Protein AF-A0A945Z1R6-F1 (afdb_monomer_lite)

Radius of gyration: 20.91 Å; chains: 1; bounding box: 38×40×44 Å

Sequence (89 aa):
SAAHFAIDDVSYNAGAFPMDRHLIQIKDEASKLRRISTLEKEVGIEHVAFDFWKHGEYTDLLTGYKRTEGDIVEDACDHGDHPCFGEEH

Foldseek 3Di:
DVVVPPVCCCPPNPHDVVVVVVVVVVVVVVVVVVVVVVVCVVVVHDDDDDCVVQDDPPNVVDCVVVDDPPPDPVVPDPDPPDDDPPDDD

Structure (mmCIF, N/CA/C/O backbone):
data_AF-A0A945Z1R6-F1
#
_entry.id   AF-A0A945Z1R6-F1
#
loop_
_atom_site.group_PDB
_atom_site.id
_atom_site.type_symbol
_atom_site.label_atom_id
_atom_site.label_alt_id
_atom_site.label_comp_id
_atom_site.label_asym_id
_atom_site.label_entity_id
_atom_site.label_seq_id
_atom_site.pdbx_PDB_ins_code
_atom_site.Cartn_x
_atom_site.Cartn_y
_atom_site.Cartn_z
_atom_site.occupancy
_atom_site.B_iso_or_equiv
_atom_site.auth_seq_id
_atom_site.auth_comp_id
_atom_site.auth_asym_id
_atom_site.auth_atom_id
_atom_site.pdbx_PDB_model_num
ATOM 1 N N . SER A 1 1 ? 17.022 3.563 -19.194 1.00 68.38 1 SER A N 1
ATOM 2 C CA . SER A 1 1 ? 16.901 4.932 -19.743 1.00 68.38 1 SER A CA 1
ATOM 3 C C . SER A 1 1 ? 18.217 5.701 -19.698 1.00 68.38 1 SER A C 1
ATOM 5 O O . SER A 1 1 ? 18.781 5.956 -20.754 1.00 68.38 1 SER A O 1
ATOM 7 N N . ALA A 1 2 ? 18.772 5.999 -18.513 1.00 72.44 2 ALA A N 1
ATOM 8 C CA . ALA A 1 2 ? 20.018 6.776 -18.390 1.00 72.44 2 ALA A CA 1
ATOM 9 C C . ALA A 1 2 ? 21.237 6.067 -19.001 1.00 72.44 2 ALA A C 1
ATOM 11 O O . ALA A 1 2 ? 22.009 6.686 -19.725 1.00 72.44 2 ALA A O 1
ATOM 12 N N . ALA A 1 3 ? 21.338 4.749 -18.806 1.00 80.31 3 ALA A N 1
ATOM 13 C CA . ALA A 1 3 ? 22.383 3.914 -19.402 1.00 80.31 3 ALA A CA 1
ATOM 14 C C . ALA A 1 3 ? 22.352 3.857 -20.947 1.00 80.31 3 ALA A C 1
ATOM 16 O O . ALA A 1 3 ? 23.326 3.433 -21.557 1.00 80.31 3 ALA A O 1
ATOM 17 N N . HIS A 1 4 ? 21.256 4.291 -21.583 1.00 84.00 4 HIS A N 1
ATOM 18 C CA . HIS A 1 4 ? 21.081 4.284 -23.041 1.00 84.00 4 HIS A CA 1
ATOM 19 C C . HIS A 1 4 ? 20.849 5.689 -23.621 1.00 84.00 4 HIS A C 1
ATOM 21 O O . HIS A 1 4 ? 20.372 5.812 -24.743 1.00 84.00 4 HIS A O 1
ATOM 27 N N . PHE A 1 5 ? 21.170 6.748 -22.861 1.00 79.62 5 PHE A N 1
ATOM 28 C CA . PHE A 1 5 ? 21.066 8.155 -23.284 1.00 79.62 5 PHE A CA 1
ATOM 29 C C . PHE A 1 5 ? 19.682 8.583 -23.811 1.00 79.62 5 PHE A C 1
ATOM 31 O O . PHE A 1 5 ? 19.563 9.566 -24.540 1.00 79.62 5 PHE A O 1
ATOM 38 N N . ALA A 1 6 ? 18.619 7.880 -23.416 1.00 80.25 6 ALA A N 1
ATOM 39 C CA . ALA A 1 6 ? 17.248 8.241 -23.754 1.00 80.25 6 ALA A CA 1
ATOM 40 C C . ALA A 1 6 ? 16.774 9.371 -22.824 1.00 80.25 6 ALA A C 1
ATOM 42 O O . ALA A 1 6 ? 16.225 9.117 -21.752 1.00 80.25 6 ALA A O 1
ATOM 43 N N . ILE A 1 7 ? 17.053 10.620 -23.205 1.00 79.38 7 ILE A N 1
ATOM 44 C CA . ILE A 1 7 ? 16.863 11.824 -22.370 1.00 79.38 7 ILE A CA 1
ATOM 45 C C . ILE A 1 7 ? 15.399 11.992 -21.923 1.00 79.38 7 ILE A C 1
ATOM 47 O O . ILE A 1 7 ? 15.138 12.264 -20.746 1.00 79.38 7 ILE A O 1
ATOM 51 N N . ASP A 1 8 ? 14.445 11.747 -22.823 1.00 77.50 8 ASP A N 1
ATOM 52 C CA . ASP A 1 8 ? 13.012 11.832 -22.512 1.00 77.50 8 ASP A CA 1
ATOM 53 C C . ASP A 1 8 ? 12.561 10.721 -21.554 1.00 77.50 8 ASP A C 1
ATOM 55 O O . ASP A 1 8 ? 11.732 10.947 -20.671 1.00 77.50 8 ASP A O 1
ATOM 59 N N . ASP A 1 9 ? 13.161 9.534 -21.644 1.00 81.44 9 ASP A N 1
ATOM 60 C CA . ASP A 1 9 ? 12.825 8.413 -20.765 1.00 81.44 9 ASP A CA 1
ATOM 61 C C . ASP A 1 9 ? 13.439 8.547 -19.374 1.00 81.44 9 ASP A C 1
ATOM 63 O O . ASP A 1 9 ? 12.911 7.986 -18.418 1.00 81.44 9 ASP A O 1
ATOM 67 N N . VAL A 1 10 ? 14.545 9.282 -19.236 1.00 82.81 10 VAL A N 1
ATOM 68 C CA . VAL A 1 10 ? 15.150 9.601 -17.930 1.00 82.81 10 VAL A CA 1
ATOM 69 C C . VAL A 1 10 ? 14.299 10.594 -17.144 1.00 82.81 10 VAL A C 1
ATOM 71 O O . VAL A 1 10 ? 14.306 10.572 -15.914 1.00 82.81 10 VAL A O 1
ATOM 74 N N . SER A 1 11 ? 13.556 11.452 -17.834 1.00 81.69 11 SER A N 1
ATOM 75 C CA . SER A 1 11 ? 12.785 12.530 -17.222 1.00 81.69 11 SER A CA 1
ATOM 76 C C . SER A 1 11 ? 11.283 12.248 -17.274 1.00 81.69 11 SER A C 1
ATOM 78 O O . SER A 1 11 ? 10.686 11.917 -16.251 1.00 81.69 11 SER A O 1
ATOM 80 N N . TYR A 1 12 ? 10.672 12.331 -18.453 1.00 81.94 12 TYR A N 1
ATOM 81 C CA . TYR A 1 12 ? 9.221 12.388 -18.628 1.00 81.94 12 TYR A CA 1
ATOM 82 C C . TYR A 1 12 ? 8.522 11.029 -18.697 1.00 81.94 12 TYR A C 1
ATOM 84 O O . TYR A 1 12 ? 7.475 10.864 -18.059 1.00 81.94 12 TYR A O 1
ATOM 92 N N . ASN A 1 13 ? 9.069 10.064 -19.443 1.00 81.94 13 ASN A N 1
ATOM 93 C CA . ASN A 1 13 ? 8.301 8.864 -19.800 1.00 81.94 13 ASN A CA 1
ATOM 94 C C . ASN A 1 13 ? 8.388 7.750 -18.753 1.00 81.94 13 ASN A C 1
ATOM 96 O O . ASN A 1 13 ? 7.359 7.202 -18.364 1.00 81.94 13 ASN A O 1
ATOM 100 N N . ALA A 1 14 ? 9.596 7.422 -18.285 1.00 81.50 14 ALA A N 1
ATOM 101 C CA . ALA A 1 14 ? 9.828 6.253 -17.426 1.00 81.50 14 ALA A CA 1
ATOM 102 C C . ALA A 1 14 ? 10.778 6.512 -16.241 1.00 81.50 14 ALA A C 1
ATOM 104 O O . ALA A 1 14 ? 11.110 5.584 -15.508 1.00 81.50 14 ALA A O 1
ATOM 105 N N . GLY A 1 15 ? 11.238 7.750 -16.065 1.00 82.81 15 GLY A N 1
ATOM 106 C CA . GLY A 1 15 ? 12.250 8.106 -15.077 1.00 82.81 15 GLY A CA 1
ATOM 107 C C . GLY A 1 15 ? 11.710 9.022 -13.985 1.00 82.81 15 GLY A C 1
ATOM 108 O O . GLY A 1 15 ? 10.772 8.664 -13.274 1.00 82.81 15 GLY A O 1
ATOM 109 N N . ALA A 1 16 ? 12.321 10.195 -13.829 1.00 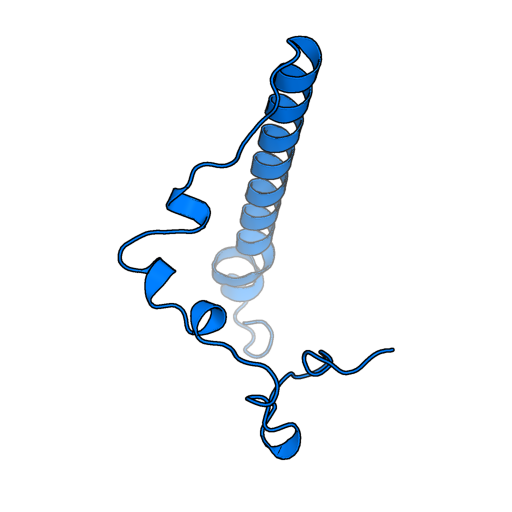87.81 16 ALA A N 1
ATOM 110 C CA . ALA A 1 16 ? 12.110 11.076 -12.681 1.00 87.81 16 ALA A CA 1
ATOM 111 C C . ALA A 1 16 ? 10.642 11.481 -12.457 1.00 87.81 16 ALA A C 1
ATOM 113 O O . ALA A 1 16 ? 10.113 11.288 -11.367 1.00 87.81 16 ALA A O 1
ATOM 114 N N . PHE A 1 17 ? 9.942 11.976 -13.477 1.00 91.88 17 PHE A N 1
ATOM 115 C CA . PHE A 1 17 ? 8.587 12.502 -13.293 1.00 91.88 17 PHE A CA 1
ATOM 116 C C . PHE A 1 17 ? 7.519 11.428 -13.034 1.00 91.88 17 PHE A C 1
ATOM 118 O O . PHE A 1 17 ? 6.617 11.682 -12.235 1.00 91.88 17 PHE A O 1
ATOM 125 N N . PRO A 1 18 ? 7.571 10.225 -13.638 1.00 93.00 18 PRO A N 1
ATOM 126 C CA . PRO A 1 18 ? 6.767 9.098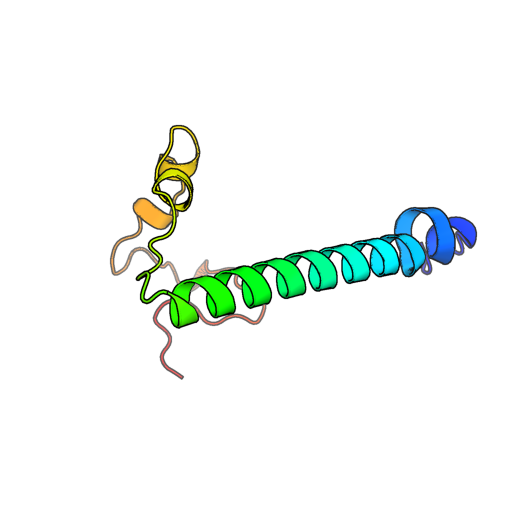 -13.170 1.00 93.00 18 PRO A CA 1
ATOM 127 C C . PRO A 1 18 ? 7.005 8.750 -11.695 1.00 93.00 18 PRO A C 1
ATOM 129 O O . PRO A 1 18 ? 6.033 8.535 -10.971 1.00 93.00 18 PRO A O 1
ATOM 132 N N . MET A 1 19 ? 8.261 8.748 -11.232 1.00 94.19 19 MET A N 1
ATOM 133 C CA . MET A 1 19 ? 8.574 8.513 -9.816 1.00 94.19 19 MET A CA 1
ATOM 134 C C . MET A 1 19 ? 8.024 9.628 -8.917 1.00 94.19 19 MET A C 1
ATOM 136 O O . MET A 1 19 ? 7.430 9.328 -7.884 1.00 94.19 19 MET A O 1
ATOM 140 N N . ASP A 1 20 ? 8.125 10.895 -9.326 1.00 94.88 20 ASP A N 1
ATOM 141 C CA . ASP A 1 20 ? 7.544 12.024 -8.587 1.00 94.88 20 ASP A CA 1
ATOM 142 C C . ASP A 1 20 ? 6.017 11.906 -8.473 1.00 94.88 20 ASP A C 1
ATOM 144 O O . ASP A 1 20 ? 5.444 12.135 -7.405 1.00 94.88 20 ASP A O 1
ATOM 148 N N . ARG A 1 21 ? 5.338 11.486 -9.551 1.00 95.69 21 ARG A N 1
ATOM 149 C CA . ARG A 1 21 ? 3.895 11.199 -9.514 1.00 95.69 21 ARG A CA 1
ATOM 150 C C . ARG A 1 21 ? 3.574 10.077 -8.531 1.00 95.69 21 ARG A C 1
ATOM 152 O O . ARG A 1 21 ? 2.613 10.198 -7.774 1.00 95.69 21 ARG A O 1
ATOM 159 N N . HIS A 1 22 ? 4.381 9.020 -8.506 1.00 96.25 22 HIS A N 1
ATOM 160 C CA . HIS A 1 22 ? 4.202 7.930 -7.552 1.00 96.25 22 HIS A CA 1
ATOM 161 C C . HIS A 1 22 ? 4.433 8.389 -6.104 1.00 96.25 22 HIS A C 1
ATOM 163 O O . HIS A 1 22 ? 3.659 8.051 -5.212 1.00 96.25 22 HIS A O 1
ATOM 169 N N . LEU A 1 23 ? 5.427 9.248 -5.863 1.00 97.44 23 LEU A N 1
ATOM 170 C CA . LEU A 1 23 ? 5.674 9.834 -4.547 1.00 97.44 23 LEU A CA 1
ATOM 171 C C . LEU A 1 23 ? 4.487 10.673 -4.055 1.00 97.44 23 LEU A C 1
ATOM 173 O O . LEU A 1 23 ? 4.150 10.630 -2.870 1.00 97.44 23 LEU A O 1
ATOM 177 N N . ILE A 1 24 ? 3.843 11.428 -4.948 1.00 98.06 24 ILE A N 1
ATOM 178 C CA . ILE A 1 24 ? 2.618 12.168 -4.622 1.00 98.06 24 ILE A CA 1
ATOM 179 C C . ILE A 1 24 ? 1.506 11.197 -4.211 1.00 98.06 24 ILE A C 1
ATOM 181 O O . ILE A 1 24 ? 0.883 11.417 -3.176 1.00 98.06 24 ILE A O 1
ATOM 185 N N . GLN A 1 25 ? 1.301 10.106 -4.956 1.00 98.19 25 GLN A N 1
ATOM 186 C CA . GLN A 1 25 ? 0.295 9.088 -4.625 1.00 98.19 25 GLN A CA 1
ATOM 187 C C . GLN A 1 25 ? 0.552 8.445 -3.255 1.00 98.19 25 GLN A C 1
ATOM 189 O O . GLN A 1 25 ? -0.366 8.336 -2.447 1.00 98.19 25 GLN A O 1
ATOM 194 N N . ILE A 1 26 ? 1.805 8.089 -2.951 1.00 97.94 26 ILE A N 1
ATOM 195 C CA . ILE A 1 26 ? 2.186 7.532 -1.643 1.00 97.94 26 ILE A CA 1
ATOM 196 C C . ILE A 1 26 ? 1.852 8.514 -0.513 1.00 97.94 26 ILE A C 1
ATOM 198 O O . ILE A 1 26 ? 1.297 8.124 0.515 1.00 97.94 26 ILE A O 1
ATOM 202 N N . LYS A 1 27 ? 2.181 9.801 -0.688 1.00 98.12 27 LYS A N 1
ATOM 203 C CA . LYS A 1 27 ? 1.891 10.836 0.317 1.00 98.12 27 LYS A CA 1
ATOM 204 C C . LYS A 1 27 ? 0.391 11.068 0.495 1.00 98.12 27 LYS A C 1
ATOM 206 O O . LYS A 1 27 ? -0.040 11.308 1.623 1.00 98.12 27 LYS A O 1
ATOM 211 N N . ASP A 1 28 ? -0.384 10.995 -0.582 1.00 98.50 28 ASP A N 1
ATOM 212 C CA . ASP A 1 28 ? -1.839 11.143 -0.537 1.00 98.50 28 ASP A CA 1
ATOM 213 C C . ASP A 1 28 ? -2.503 9.986 0.227 1.00 98.50 28 ASP A C 1
ATOM 215 O O . ASP A 1 28 ? -3.227 10.226 1.198 1.00 98.50 28 ASP A O 1
ATOM 219 N N . GLU A 1 29 ? -2.158 8.732 -0.091 1.00 98.50 29 GLU A N 1
ATOM 220 C CA . GLU A 1 29 ? -2.669 7.568 0.648 1.00 98.50 29 GLU A CA 1
ATOM 221 C C . GLU A 1 29 ? -2.235 7.599 2.122 1.00 98.50 29 GLU A C 1
ATOM 223 O O . GLU A 1 29 ? -3.048 7.370 3.020 1.00 98.50 29 GLU A O 1
ATOM 228 N N . ALA A 1 30 ? -0.989 7.988 2.417 1.00 98.19 30 ALA A N 1
ATOM 229 C CA . ALA A 1 30 ? -0.531 8.155 3.797 1.00 98.19 30 ALA A CA 1
ATOM 230 C C . ALA A 1 30 ? -1.317 9.240 4.559 1.00 98.19 30 ALA A C 1
ATOM 232 O O . ALA A 1 30 ? -1.631 9.070 5.741 1.00 98.19 30 ALA A O 1
ATOM 233 N N . SER A 1 31 ? -1.646 10.356 3.903 1.00 98.50 31 SER A N 1
ATOM 234 C CA . SER A 1 31 ? -2.470 11.428 4.476 1.00 98.50 31 SER A CA 1
ATOM 235 C C . SER A 1 31 ? -3.886 10.937 4.782 1.00 98.50 31 SER A C 1
ATOM 237 O O . SER A 1 31 ? -4.399 11.148 5.884 1.00 98.50 31 SER A O 1
ATOM 239 N N . LYS A 1 32 ? -4.503 10.216 3.843 1.00 98.38 32 LYS A N 1
ATOM 240 C CA . LYS A 1 32 ? -5.829 9.611 4.003 1.00 98.38 32 LYS A CA 1
ATOM 241 C C . LYS A 1 32 ? -5.874 8.622 5.170 1.00 98.38 32 LYS A C 1
ATOM 243 O O . LYS A 1 32 ? -6.751 8.756 6.022 1.00 98.38 32 LYS A O 1
ATOM 24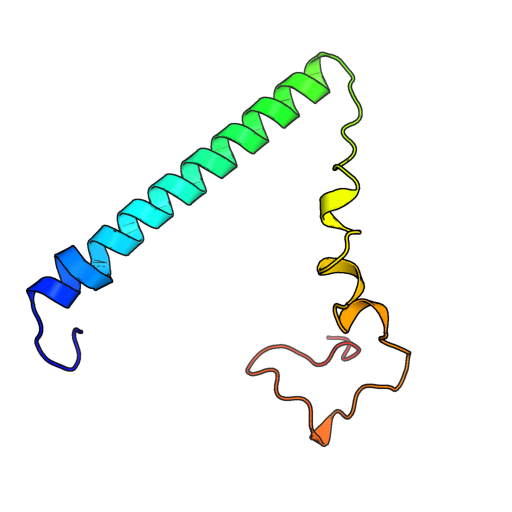8 N N . LEU A 1 33 ? -4.913 7.699 5.258 1.00 98.12 33 LEU A N 1
ATOM 249 C CA . LEU A 1 33 ? -4.818 6.731 6.360 1.00 98.12 33 LEU A CA 1
ATOM 250 C C . LEU A 1 33 ? -4.713 7.426 7.724 1.00 98.12 33 LEU A C 1
ATOM 252 O O . LEU A 1 33 ? -5.436 7.079 8.655 1.00 98.12 33 LEU A O 1
ATOM 256 N N . ARG A 1 34 ? -3.872 8.465 7.834 1.00 98.25 34 ARG A N 1
ATOM 257 C CA . ARG A 1 34 ? -3.737 9.254 9.071 1.00 98.25 34 ARG A CA 1
ATOM 258 C C . ARG A 1 34 ? -5.038 9.949 9.454 1.00 98.25 34 ARG A C 1
ATOM 260 O O . ARG A 1 34 ? -5.410 9.934 10.619 1.00 98.25 34 ARG A O 1
ATOM 267 N N . ARG A 1 35 ? -5.731 10.557 8.488 1.00 98.56 35 ARG A N 1
ATOM 268 C CA . ARG A 1 35 ? -6.993 11.267 8.741 1.00 98.56 35 ARG A CA 1
ATOM 269 C C . ARG A 1 35 ? -8.086 10.323 9.233 1.00 98.56 35 ARG A C 1
ATOM 271 O O . ARG A 1 35 ? -8.765 10.667 10.192 1.00 98.56 35 ARG A O 1
ATOM 278 N N . ILE A 1 36 ? -8.234 9.157 8.604 1.00 98.19 36 ILE A N 1
ATOM 279 C CA . ILE A 1 36 ? -9.218 8.146 9.019 1.00 98.19 36 ILE A CA 1
ATOM 280 C C . ILE A 1 36 ? -8.898 7.654 10.434 1.00 98.19 36 ILE A C 1
ATOM 282 O O . ILE A 1 36 ? -9.759 7.737 11.303 1.00 98.19 36 ILE A O 1
ATOM 286 N N . SER A 1 37 ? -7.642 7.276 10.694 1.00 97.75 37 SER A N 1
ATOM 287 C CA . SER A 1 37 ? -7.202 6.814 12.016 1.00 97.75 37 SER A CA 1
ATOM 288 C C . SER A 1 37 ? -7.441 7.849 13.125 1.00 97.75 37 SER A C 1
ATOM 290 O O . SER A 1 37 ? -7.888 7.495 14.216 1.00 97.75 37 SER A O 1
ATOM 292 N N . THR A 1 38 ? -7.183 9.135 12.858 1.00 98.31 38 THR A N 1
ATOM 293 C CA . THR A 1 38 ? -7.473 10.211 13.818 1.00 98.31 38 THR A CA 1
ATOM 294 C C . THR A 1 38 ? -8.967 10.303 14.116 1.00 98.31 38 THR A C 1
ATOM 296 O O . THR A 1 38 ? -9.342 10.359 15.283 1.00 98.31 38 THR A O 1
ATOM 299 N N . LEU A 1 39 ? -9.817 10.279 13.085 1.00 98.38 39 LEU A N 1
ATOM 300 C CA . LEU A 1 39 ? -11.267 10.364 13.259 1.00 98.38 39 LEU A CA 1
ATOM 301 C C . LEU A 1 39 ? -11.810 9.168 14.045 1.00 98.38 39 LEU A C 1
ATOM 303 O O . LEU A 1 39 ? -12.558 9.365 14.996 1.00 98.38 39 LEU A O 1
ATOM 307 N N . GLU A 1 40 ? -11.402 7.946 13.698 1.00 98.06 40 GLU A N 1
ATOM 308 C CA . GLU A 1 40 ? -11.805 6.724 14.406 1.00 98.06 40 GLU A CA 1
ATOM 309 C C . GLU A 1 40 ? -11.442 6.794 15.889 1.00 98.06 40 GLU A C 1
ATOM 311 O O . GLU A 1 40 ? -12.278 6.513 16.747 1.00 98.06 40 GLU A O 1
ATOM 316 N N . LYS A 1 41 ? -10.232 7.274 16.201 1.00 97.69 41 LYS A N 1
ATOM 317 C CA . LYS A 1 41 ? -9.782 7.480 17.579 1.00 97.69 41 LYS A CA 1
ATOM 318 C C . LYS A 1 41 ? -10.621 8.519 18.327 1.00 97.69 41 LYS A C 1
ATOM 320 O O . LYS A 1 41 ? -10.924 8.308 19.499 1.00 97.69 41 LYS A O 1
ATOM 325 N N . GLU A 1 42 ? -10.982 9.630 17.687 1.00 97.94 42 GLU A N 1
ATOM 326 C CA . GLU A 1 42 ? -11.780 10.699 18.305 1.00 97.94 42 GLU A CA 1
ATOM 327 C C . GLU A 1 42 ? -13.196 10.243 18.674 1.00 97.94 42 GLU A C 1
ATOM 329 O O . GLU A 1 42 ? -13.716 10.650 19.712 1.00 97.94 42 GLU A O 1
ATOM 334 N N . VAL A 1 43 ? -13.807 9.378 17.859 1.00 98.12 43 VAL A N 1
ATOM 335 C CA . VAL A 1 43 ? -15.160 8.852 18.115 1.00 98.12 43 VAL A CA 1
ATOM 336 C C . VAL A 1 43 ? -15.173 7.493 18.825 1.00 98.12 43 VAL A C 1
ATOM 338 O O . VAL A 1 43 ? -16.245 6.940 19.060 1.00 98.12 43 VAL A O 1
ATOM 341 N N . GLY A 1 44 ? -14.004 6.958 19.190 1.00 97.19 44 GLY A N 1
ATOM 342 C CA . GLY A 1 44 ? -13.878 5.691 19.916 1.00 97.19 44 GLY A CA 1
ATOM 343 C C . GLY A 1 44 ? -14.198 4.444 19.085 1.00 97.19 44 GLY A C 1
ATOM 344 O O . GLY A 1 44 ? -14.642 3.444 19.644 1.00 97.19 44 GLY A O 1
ATOM 345 N N . ILE A 1 45 ? -13.999 4.493 17.766 1.00 97.81 45 ILE A N 1
ATOM 346 C CA . ILE A 1 45 ? -14.116 3.331 16.878 1.00 97.81 45 ILE A CA 1
ATOM 347 C C . ILE A 1 45 ? -12.819 2.517 16.931 1.00 97.81 45 ILE A C 1
ATOM 349 O O . ILE A 1 45 ? -11.730 3.041 16.696 1.00 97.81 45 ILE A O 1
ATOM 353 N N . GLU A 1 46 ? -12.942 1.216 17.185 1.00 96.81 46 GLU A N 1
ATOM 354 C CA . GLU A 1 46 ? -11.864 0.247 16.987 1.00 96.81 46 GLU A CA 1
ATOM 355 C C . GLU A 1 46 ? -11.884 -0.235 15.530 1.00 96.81 46 GLU A C 1
ATOM 357 O O . GLU A 1 46 ? -12.775 -0.982 15.119 1.00 96.81 46 GLU A O 1
ATOM 362 N N . HIS A 1 47 ? -10.932 0.237 14.724 1.00 96.62 47 HIS A N 1
ATOM 363 C CA . HIS A 1 47 ? -10.848 -0.146 13.318 1.00 96.62 47 HIS A CA 1
ATOM 364 C C . HIS A 1 47 ? -10.446 -1.613 13.162 1.00 96.62 47 HIS A C 1
ATOM 366 O O . HIS A 1 47 ? -9.420 -2.047 13.686 1.00 96.62 47 HIS A O 1
ATOM 372 N N . VAL A 1 48 ? -11.197 -2.343 12.342 1.00 97.06 48 VAL A N 1
ATOM 373 C CA . VAL A 1 48 ? -10.839 -3.683 11.876 1.00 97.06 48 VAL A CA 1
ATOM 374 C C . VAL A 1 48 ? -10.788 -3.647 10.355 1.00 97.06 48 VAL A C 1
ATOM 376 O O . VAL A 1 48 ? -11.757 -3.253 9.704 1.00 97.06 48 VAL A O 1
ATOM 379 N N . ALA A 1 49 ? -9.650 -4.046 9.786 1.00 96.50 49 ALA A N 1
ATOM 380 C CA . ALA A 1 49 ? -9.494 -4.119 8.341 1.00 96.50 49 ALA A CA 1
ATOM 381 C C . ALA A 1 49 ? -10.488 -5.127 7.743 1.00 96.50 49 ALA A C 1
ATOM 383 O O . ALA A 1 49 ? -10.790 -6.160 8.340 1.00 96.50 49 ALA A O 1
ATOM 384 N N . PHE A 1 50 ? -10.984 -4.833 6.544 1.00 96.50 50 PHE A N 1
ATOM 385 C CA . PHE A 1 50 ? -11.916 -5.720 5.854 1.00 96.50 50 PHE A CA 1
ATOM 386 C C . PHE A 1 50 ? -11.302 -7.087 5.534 1.00 96.50 50 PHE A C 1
ATOM 388 O O . PHE A 1 50 ? -10.129 -7.186 5.178 1.00 96.50 50 PHE A O 1
ATOM 395 N N . ASP A 1 51 ? -12.135 -8.128 5.560 1.00 96.81 51 ASP A N 1
ATOM 396 C CA . ASP A 1 51 ? -11.701 -9.514 5.350 1.00 96.81 51 ASP A CA 1
ATOM 397 C C . ASP A 1 51 ? -11.093 -9.765 3.961 1.00 96.81 51 ASP A C 1
ATOM 399 O O . ASP A 1 51 ? -10.174 -10.566 3.829 1.00 96.81 51 ASP A O 1
ATOM 403 N N . PHE A 1 52 ? -11.509 -9.010 2.936 1.00 96.44 52 PHE A N 1
ATOM 404 C CA . PHE A 1 52 ? -10.976 -9.161 1.575 1.00 96.44 52 PHE A CA 1
ATOM 405 C C . PHE A 1 52 ? -9.472 -8.859 1.460 1.00 96.44 52 PHE A C 1
ATOM 407 O O . PHE A 1 52 ? -8.834 -9.249 0.485 1.00 96.44 52 PHE A O 1
ATOM 414 N N . TRP A 1 53 ? -8.892 -8.147 2.436 1.00 95.44 53 TRP A N 1
ATOM 415 C CA . TRP A 1 53 ? -7.442 -7.951 2.507 1.00 95.44 53 TRP A CA 1
ATOM 416 C C . TRP A 1 53 ? -6.697 -9.255 2.792 1.00 95.44 53 TRP A C 1
ATOM 418 O O . TRP A 1 53 ? -5.518 -9.371 2.463 1.00 95.44 53 TRP A O 1
ATOM 428 N N . LYS A 1 54 ? -7.381 -10.223 3.405 1.00 95.62 54 LYS A N 1
ATOM 429 C CA . LYS A 1 54 ? -6.836 -11.514 3.807 1.00 95.62 54 LYS A CA 1
ATOM 430 C C . LYS A 1 54 ? -7.365 -12.648 2.927 1.00 95.62 54 LYS A C 1
ATOM 432 O O . LYS A 1 54 ? -6.558 -13.408 2.394 1.00 95.62 54 LYS A O 1
ATOM 437 N N . HIS A 1 55 ? -8.679 -12.731 2.740 1.00 96.69 55 HIS A N 1
ATOM 438 C CA . HIS A 1 55 ? -9.363 -13.854 2.094 1.00 96.69 55 HIS A CA 1
ATOM 439 C C . HIS A 1 55 ? -10.082 -13.457 0.802 1.00 96.69 55 HIS A C 1
ATOM 441 O O . HIS A 1 55 ? -10.484 -12.309 0.621 1.00 96.69 55 HIS A O 1
ATOM 447 N N . GLY A 1 56 ? -10.225 -14.404 -0.125 1.00 95.62 56 GLY A N 1
ATOM 448 C CA . GLY A 1 56 ? -10.781 -14.160 -1.454 1.00 95.62 56 GLY A CA 1
ATOM 449 C C . GLY A 1 56 ? -10.285 -15.166 -2.491 1.00 95.62 56 GLY A C 1
ATOM 450 O O . GLY A 1 56 ? -9.242 -15.789 -2.317 1.00 95.62 56 GLY A O 1
ATOM 451 N N . GLU A 1 57 ? -11.008 -15.288 -3.610 1.00 96.88 57 GLU A N 1
ATOM 452 C CA . GLU A 1 57 ? -10.754 -16.316 -4.638 1.00 96.88 57 GLU A CA 1
ATOM 453 C C . GLU A 1 57 ? -9.286 -16.375 -5.088 1.00 96.88 57 GLU A C 1
ATOM 455 O O . GLU A 1 57 ? -8.728 -17.457 -5.244 1.00 96.88 57 GLU A O 1
ATOM 460 N N . TYR A 1 58 ? -8.650 -15.214 -5.263 1.00 96.38 58 TYR A N 1
ATOM 461 C CA . TYR A 1 58 ? -7.236 -15.136 -5.620 1.00 96.38 58 TYR A CA 1
ATOM 462 C C . TYR A 1 58 ? -6.302 -15.221 -4.404 1.00 96.38 58 TYR A C 1
ATOM 464 O O . TYR A 1 58 ? -5.298 -15.932 -4.442 1.00 96.38 58 TYR A O 1
ATOM 472 N N . THR A 1 59 ? -6.600 -14.490 -3.328 1.00 95.62 59 THR A N 1
ATOM 473 C CA . THR A 1 59 ? -5.704 -14.364 -2.168 1.00 95.62 59 THR A CA 1
ATOM 474 C C . THR A 1 59 ? -5.568 -15.672 -1.393 1.00 95.62 59 THR A C 1
ATOM 476 O O . THR A 1 59 ? -4.476 -15.976 -0.918 1.00 95.62 59 THR A O 1
ATOM 479 N N . ASP A 1 60 ? -6.602 -16.512 -1.365 1.00 95.75 60 ASP A N 1
ATOM 480 C CA . ASP A 1 60 ? -6.561 -17.829 -0.717 1.00 95.75 60 ASP A CA 1
ATOM 481 C C . ASP A 1 60 ? -5.667 -18.842 -1.458 1.00 95.75 60 ASP A C 1
ATOM 483 O O . ASP A 1 60 ? -5.270 -19.868 -0.899 1.00 95.75 60 ASP A O 1
ATOM 487 N N . LEU A 1 61 ? -5.298 -18.566 -2.714 1.00 95.94 61 LEU A N 1
ATOM 488 C CA . LEU A 1 61 ? -4.388 -19.416 -3.487 1.00 95.94 61 LEU A CA 1
ATOM 489 C C . LEU A 1 61 ? -2.908 -19.152 -3.175 1.00 95.94 61 LEU A C 1
ATOM 491 O O . LEU A 1 61 ? -2.064 -19.985 -3.534 1.00 95.94 61 LEU A O 1
ATOM 495 N N . LEU A 1 62 ? -2.592 -18.030 -2.516 1.00 93.75 62 LEU A N 1
ATOM 496 C CA . LEU A 1 62 ? -1.222 -17.608 -2.228 1.00 93.75 62 LEU A CA 1
ATOM 497 C C . LEU A 1 62 ? -0.485 -18.658 -1.385 1.00 93.75 62 LEU A C 1
ATOM 499 O O . LEU A 1 62 ? -0.999 -19.188 -0.400 1.00 93.75 62 LEU A O 1
ATOM 503 N N . THR A 1 63 ? 0.762 -18.950 -1.761 1.00 90.25 63 THR A N 1
ATOM 504 C CA . THR A 1 63 ? 1.584 -19.996 -1.127 1.00 90.25 63 THR A CA 1
ATOM 505 C C . THR A 1 63 ? 1.915 -19.700 0.332 1.00 90.25 63 THR A C 1
ATOM 507 O O . THR A 1 63 ? 2.172 -20.635 1.083 1.00 90.25 63 THR A O 1
ATOM 510 N N . GLY A 1 64 ? 1.830 -18.432 0.753 1.00 87.88 64 GLY A N 1
ATOM 511 C CA . GLY A 1 64 ? 1.984 -18.017 2.148 1.00 87.88 64 GLY A CA 1
ATOM 512 C C . GLY A 1 64 ? 1.058 -18.767 3.114 1.00 87.88 64 GLY A C 1
ATOM 513 O O . GLY A 1 64 ? 1.487 -19.120 4.205 1.00 87.88 64 GLY A O 1
ATOM 514 N N . TYR A 1 65 ? -0.168 -19.103 2.697 1.00 89.25 65 TYR A N 1
ATOM 515 C CA . TYR A 1 65 ? -1.121 -19.861 3.523 1.00 89.25 65 TYR A CA 1
ATOM 516 C C . TYR A 1 65 ? -0.788 -21.346 3.675 1.00 89.25 65 TYR A C 1
ATOM 518 O O . TYR A 1 65 ? -1.345 -22.017 4.540 1.00 89.25 65 TYR A O 1
ATOM 526 N N . LYS A 1 66 ? 0.084 -21.871 2.814 1.00 88.50 66 LYS A N 1
ATOM 527 C CA . LYS A 1 66 ? 0.439 -23.294 2.750 1.00 88.50 66 LYS A CA 1
ATOM 528 C C . LYS A 1 66 ? 1.782 -23.585 3.414 1.00 88.50 66 LYS A C 1
ATOM 530 O O . LYS A 1 66 ? 2.222 -24.729 3.376 1.00 88.50 66 LYS A O 1
ATOM 535 N N . ARG A 1 67 ? 2.432 -22.556 3.968 1.00 87.56 67 ARG A N 1
ATOM 536 C CA . ARG A 1 67 ? 3.738 -22.686 4.607 1.00 87.56 67 ARG A CA 1
ATOM 537 C C . ARG A 1 67 ? 3.636 -23.518 5.884 1.00 87.56 67 ARG A C 1
ATOM 539 O O . ARG A 1 67 ? 2.682 -23.363 6.646 1.00 87.56 67 ARG A O 1
ATOM 546 N N . THR A 1 68 ? 4.624 -24.369 6.124 1.00 86.62 68 THR A N 1
ATOM 547 C CA . THR A 1 68 ? 4.744 -25.198 7.334 1.00 86.62 68 THR A CA 1
ATOM 548 C C . THR A 1 68 ? 6.155 -25.125 7.904 1.00 86.62 68 THR A C 1
ATOM 550 O O . THR A 1 68 ? 7.111 -24.913 7.168 1.00 86.62 68 THR A O 1
ATOM 553 N N . GLU A 1 69 ? 6.311 -25.334 9.211 1.00 82.75 69 GLU A N 1
ATOM 554 C CA . GLU A 1 69 ? 7.636 -25.395 9.838 1.00 82.75 69 GLU A CA 1
ATOM 555 C C . GLU A 1 69 ? 8.524 -26.451 9.150 1.00 82.75 69 GLU A C 1
ATOM 557 O O . GLU A 1 69 ? 8.078 -27.571 8.892 1.00 82.75 69 GLU A O 1
ATOM 562 N N . GLY A 1 70 ? 9.762 -26.078 8.811 1.00 80.56 70 GLY A N 1
ATOM 563 C CA . GLY A 1 70 ? 10.714 -26.947 8.109 1.00 80.56 70 GLY A CA 1
ATOM 564 C C . GLY A 1 70 ? 10.520 -27.068 6.590 1.00 80.56 70 GLY A C 1
ATOM 565 O O . GLY A 1 70 ? 11.232 -27.843 5.961 1.00 80.56 70 GLY A O 1
ATOM 566 N N . ASP A 1 71 ? 9.597 -26.315 5.977 1.00 80.69 71 ASP A N 1
ATOM 567 C CA . ASP A 1 71 ? 9.415 -26.281 4.511 1.00 80.69 71 ASP A CA 1
ATOM 568 C C . ASP A 1 71 ? 10.406 -25.366 3.767 1.00 80.69 71 ASP A C 1
ATOM 570 O O . ASP A 1 71 ? 10.338 -25.214 2.544 1.00 80.69 71 ASP A O 1
ATOM 574 N N . ILE A 1 72 ? 11.320 -24.754 4.518 1.00 79.38 72 ILE A N 1
ATOM 575 C CA . ILE A 1 72 ? 12.372 -23.869 4.036 1.00 79.38 72 ILE A CA 1
ATOM 576 C C . ILE A 1 72 ? 13.572 -24.725 3.672 1.00 79.38 72 ILE A C 1
ATOM 578 O O . ILE A 1 72 ? 14.166 -25.380 4.523 1.00 79.38 72 ILE A O 1
ATOM 582 N N . VAL A 1 73 ? 13.940 -24.703 2.396 1.00 76.56 73 VAL A N 1
ATOM 583 C CA . VAL A 1 73 ? 15.212 -25.256 1.937 1.00 76.56 73 VAL A CA 1
ATOM 584 C C . VAL A 1 73 ? 16.203 -24.100 1.916 1.00 76.56 73 VAL A C 1
ATOM 586 O O . VAL A 1 73 ? 16.280 -23.394 0.915 1.00 76.56 73 VAL A O 1
ATOM 589 N N . GLU A 1 74 ? 16.913 -23.885 3.026 1.00 70.31 74 GLU A N 1
ATOM 590 C CA . GLU A 1 74 ? 17.882 -22.784 3.217 1.00 70.31 74 GLU A CA 1
ATOM 591 C C . GLU A 1 74 ? 18.906 -22.697 2.069 1.00 70.31 74 GLU A C 1
ATOM 593 O O . GLU A 1 74 ? 19.282 -21.619 1.623 1.00 70.31 74 GLU A O 1
ATOM 598 N N . ASP A 1 75 ? 19.282 -23.835 1.495 1.00 69.75 75 ASP A N 1
ATOM 599 C CA . ASP A 1 75 ? 20.232 -23.914 0.382 1.00 69.75 75 ASP A CA 1
ATOM 600 C C . ASP A 1 75 ? 19.648 -23.411 -0.957 1.00 69.75 75 ASP A C 1
ATOM 602 O O . ASP A 1 75 ? 20.385 -23.083 -1.888 1.00 69.75 75 ASP A O 1
ATOM 606 N N . ALA A 1 76 ? 18.318 -23.402 -1.086 1.00 69.62 76 ALA A N 1
ATOM 607 C CA . ALA A 1 76 ? 17.567 -22.989 -2.278 1.00 69.62 76 ALA A CA 1
ATOM 608 C C . ALA A 1 76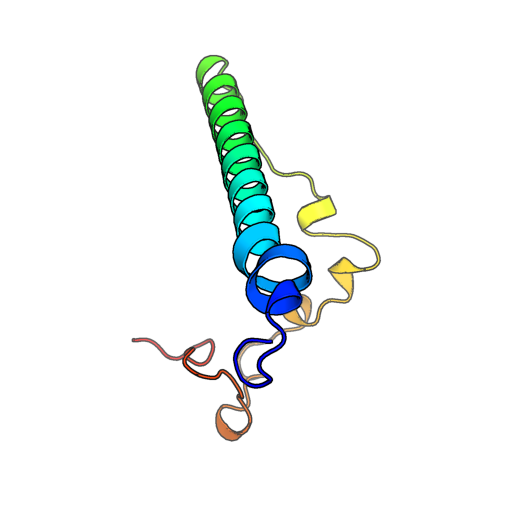 ? 16.817 -21.661 -2.070 1.00 69.62 76 ALA A C 1
ATOM 610 O O . ALA A 1 76 ? 16.050 -21.215 -2.928 1.00 69.62 76 ALA A O 1
ATOM 611 N N . CYS A 1 77 ? 17.025 -21.049 -0.912 1.00 68.12 77 CYS A N 1
ATOM 612 C CA . CYS A 1 77 ? 16.418 -19.815 -0.476 1.00 68.12 77 CYS A CA 1
ATOM 613 C C . CYS A 1 77 ? 17.060 -18.610 -1.187 1.00 68.12 77 CYS A C 1
ATOM 615 O O . CYS A 1 77 ? 18.086 -18.087 -0.768 1.00 68.12 77 CYS A O 1
ATOM 617 N N . ASP A 1 78 ? 16.448 -18.158 -2.286 1.00 67.50 78 ASP A N 1
ATOM 618 C CA . ASP A 1 78 ? 16.865 -16.945 -3.006 1.00 67.50 78 ASP A CA 1
ATOM 619 C C . ASP A 1 78 ? 16.172 -15.710 -2.412 1.00 67.50 78 ASP A C 1
ATOM 621 O O . ASP A 1 78 ? 14.998 -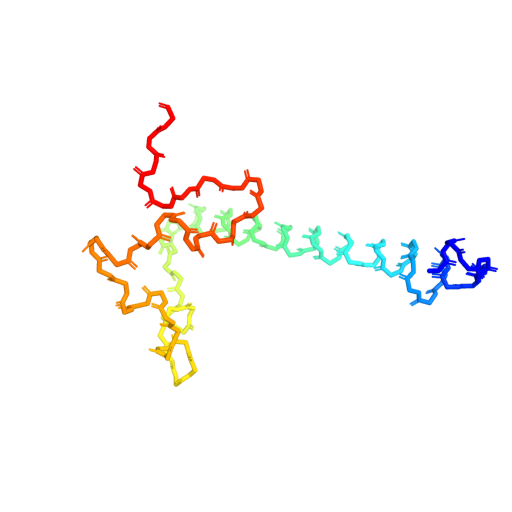15.441 -2.678 1.00 67.50 78 ASP A O 1
ATOM 625 N N . HIS A 1 79 ? 16.846 -15.028 -1.488 1.00 66.00 79 HIS A N 1
ATOM 626 C CA . HIS A 1 79 ? 16.270 -13.932 -0.690 1.00 66.00 79 HIS A CA 1
ATOM 627 C C . HIS A 1 79 ? 16.901 -12.577 -0.980 1.00 66.00 79 HIS A C 1
ATOM 629 O O . HIS A 1 79 ? 16.526 -11.572 -0.370 1.00 66.00 79 HIS A O 1
ATOM 635 N N . GLY A 1 80 ? 17.889 -12.542 -1.877 1.00 66.94 80 GLY A N 1
ATOM 636 C CA . GLY A 1 80 ? 18.807 -11.414 -1.959 1.00 66.94 80 GLY A CA 1
ATOM 637 C C . GLY A 1 80 ? 19.424 -11.121 -0.587 1.00 66.94 80 GLY A C 1
ATOM 638 O O . GLY A 1 80 ? 20.000 -12.007 0.034 1.00 66.94 80 GLY A O 1
ATOM 639 N N . ASP A 1 81 ? 19.260 -9.886 -0.107 1.00 66.69 81 ASP A N 1
ATOM 640 C CA . ASP A 1 81 ? 19.816 -9.400 1.166 1.00 66.69 81 ASP A CA 1
ATOM 641 C C . ASP A 1 81 ? 18.894 -9.630 2.384 1.00 66.69 81 ASP A C 1
ATOM 643 O O . ASP A 1 81 ? 19.141 -9.091 3.466 1.00 66.69 81 ASP A O 1
ATOM 647 N N . HIS A 1 82 ? 17.795 -10.373 2.226 1.00 64.38 82 HIS A N 1
ATOM 648 C CA . HIS A 1 82 ? 16.860 -10.651 3.316 1.00 64.38 82 HIS A CA 1
ATOM 649 C C . HIS A 1 82 ? 17.168 -12.002 3.981 1.00 64.38 82 HIS A C 1
ATOM 651 O O . HIS A 1 82 ? 17.487 -12.958 3.281 1.00 64.38 82 HIS A O 1
ATOM 657 N N . PRO A 1 83 ? 17.067 -12.109 5.317 1.00 64.81 83 PRO A N 1
ATOM 658 C CA . PRO A 1 83 ? 17.303 -13.372 6.007 1.00 64.81 83 PRO A CA 1
ATOM 659 C C . PRO A 1 83 ? 16.244 -14.412 5.643 1.00 64.81 83 PRO A C 1
ATOM 661 O O . PRO A 1 83 ? 15.107 -14.070 5.284 1.00 64.81 83 PRO A O 1
ATOM 664 N N . CYS A 1 84 ? 16.608 -15.688 5.777 1.00 66.38 84 CYS A N 1
ATOM 665 C CA . CYS A 1 84 ? 15.633 -16.766 5.680 1.00 66.38 84 CYS A CA 1
ATOM 666 C C . CYS A 1 84 ? 14.613 -16.622 6.811 1.00 66.38 84 CYS A C 1
ATOM 668 O O . CYS A 1 84 ? 14.955 -16.249 7.933 1.00 66.38 84 CYS A O 1
ATOM 670 N N . PHE A 1 85 ? 13.337 -16.912 6.539 1.00 60.50 85 PHE A N 1
ATOM 671 C CA . PHE A 1 85 ? 12.320 -16.937 7.595 1.00 60.50 85 PHE A CA 1
ATOM 672 C C . PHE A 1 85 ? 12.718 -17.984 8.654 1.00 60.50 85 PHE A C 1
ATOM 674 O O . PHE A 1 85 ? 12.575 -19.171 8.409 1.00 60.50 85 PHE A O 1
ATOM 681 N 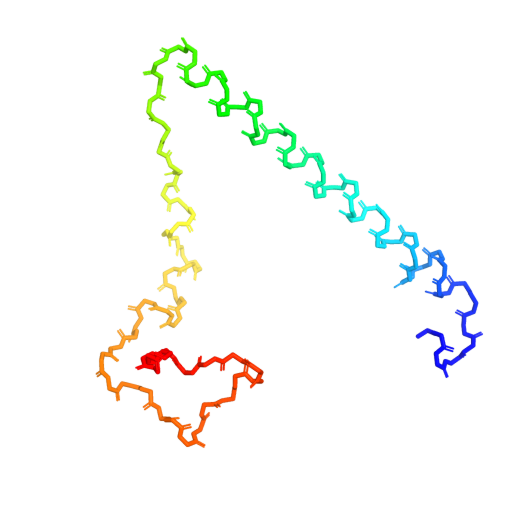N . GLY A 1 86 ? 13.210 -17.567 9.822 1.00 56.47 86 GLY A N 1
ATOM 682 C CA . GLY A 1 86 ? 13.682 -18.482 10.875 1.00 56.47 86 GLY A CA 1
ATOM 683 C C . GLY A 1 86 ? 15.159 -18.330 11.244 1.00 56.47 86 GLY A C 1
ATOM 684 O O . GLY A 1 86 ? 15.571 -18.873 12.265 1.00 56.47 86 GLY A O 1
ATOM 685 N N . GLU A 1 87 ? 15.934 -17.544 10.493 1.00 52.16 87 GLU A N 1
ATOM 686 C CA . GLU A 1 87 ? 17.222 -17.047 10.980 1.00 52.16 87 GLU A CA 1
ATOM 687 C C . GLU A 1 87 ? 16.964 -15.951 12.027 1.00 52.16 87 GLU A C 1
ATOM 689 O O . GLU A 1 87 ? 16.509 -14.849 11.707 1.00 52.16 87 GLU A O 1
ATOM 694 N N . GLU A 1 88 ? 17.198 -16.266 13.303 1.00 53.53 88 GLU A N 1
ATOM 695 C CA . GLU A 1 88 ? 17.303 -15.250 14.352 1.00 53.53 88 GLU A CA 1
ATOM 696 C C . GLU A 1 88 ? 18.582 -14.422 14.135 1.00 53.53 88 GLU A C 1
ATOM 698 O O . GLU A 1 88 ? 19.641 -14.966 13.821 1.00 53.53 88 GLU A O 1
ATOM 703 N N . HIS A 1 89 ? 18.461 -13.100 14.290 1.00 51.66 89 HIS A N 1
ATOM 704 C CA . HIS A 1 89 ? 19.582 -12.154 14.300 1.00 51.66 89 HIS A CA 1
ATOM 705 C C . HIS A 1 89 ? 20.560 -12.397 15.455 1.00 51.66 89 HIS A C 1
ATOM 707 O O . HIS A 1 89 ? 20.082 -12.630 16.590 1.00 51.66 89 HIS A O 1
#

Secondary structure (DSSP, 8-state):
-GGGT-HHIIIIISSHHHHHHHHHHHHHHHHHHHHHHHHHHHHT------GGGT-STTGGG-GGGG--TT---GGG---TTSPPTT---

pLDDT: mean 86.35, std 13.16, range [51.66, 98.56]